Protein AF-A0AAW8NLP9-F1 (afdb_monomer_lite)

Foldseek 3Di:
DADPVLLVLLLVLLLLLLLLVCVVVVVLCVVAVVQDDDPVLNVQSVVLNVVLVVLLVVLLVLLCVVPHNVRSVSSVVSNVVSNVVCVVVVVSVVDDSVRSSVSSNCSNVSSNVSSVCSSVRD

pLDDT: mean 91.23, std 5.09, range [68.38, 96.56]

Sequence (122 aa):
MLNPIVIPIMPILGIITANINELIRGESAARLPNLQLGVKTFNMAVAAFSIVWFALLITAIDVSNANSVLAGIEVMGLFLAGIAAYTLFNGGKYFGVTSQLWVYRLALPMVLGGSFLVGQFG

Secondary structure (DSSP, 8-state):
---TTTTTHHHHHHHHHHHHHHHHTTHHHHH-TT----HHHHHHHHHHHHHHHHHHHHHHHHHHHHT-HHHHHHHHHHHHHHHHHHHHTTGGGG--HHHHHHHHHHHHHHHHHHHHHHHHH-

Structure (mmCIF, N/CA/C/O backbone):
data_AF-A0AAW8NLP9-F1
#
_entry.id   AF-A0AAW8NLP9-F1
#
loop_
_atom_site.group_PDB
_atom_site.id
_atom_site.type_symbol
_atom_site.label_atom_id
_atom_site.label_alt_id
_atom_site.label_comp_id
_atom_site.label_asym_id
_atom_site.label_entity_id
_atom_site.label_seq_id
_atom_site.pdbx_PDB_ins_code
_atom_site.Cartn_x
_atom_site.Cartn_y
_atom_site.Cartn_z
_atom_site.occupancy
_atom_site.B_iso_or_equiv
_atom_site.auth_seq_id
_atom_site.auth_comp_id
_atom_site.auth_asym_id
_atom_site.auth_atom_id
_atom_site.pdbx_PDB_model_num
ATOM 1 N N . MET A 1 1 ? 14.048 -7.790 -16.669 1.00 68.38 1 MET A N 1
ATOM 2 C CA . MET A 1 1 ? 13.598 -8.575 -15.500 1.00 68.38 1 MET A CA 1
ATOM 3 C C . MET A 1 1 ? 13.738 -7.677 -14.295 1.00 68.38 1 MET A C 1
ATOM 5 O O . MET A 1 1 ? 14.784 -7.047 -14.185 1.00 68.38 1 MET A O 1
ATOM 9 N N . LEU A 1 2 ? 12.709 -7.594 -13.453 1.00 73.69 2 LEU A N 1
ATOM 10 C CA . LEU A 1 2 ? 12.737 -6.734 -12.271 1.00 73.69 2 LEU A CA 1
ATOM 11 C C . LEU A 1 2 ? 13.859 -7.103 -11.298 1.00 73.69 2 LEU A C 1
ATOM 13 O O . LEU A 1 2 ? 14.146 -8.278 -11.054 1.00 73.69 2 LEU A O 1
ATOM 17 N N . ASN A 1 3 ? 14.443 -6.082 -10.681 1.00 81.81 3 ASN A N 1
ATOM 18 C CA . ASN A 1 3 ? 15.361 -6.254 -9.567 1.00 81.81 3 ASN A CA 1
ATOM 19 C C . ASN A 1 3 ? 14.646 -6.920 -8.370 1.00 81.81 3 ASN A C 1
ATOM 21 O O . ASN A 1 3 ? 13.552 -6.485 -7.995 1.00 81.81 3 ASN A O 1
ATOM 25 N N . PRO A 1 4 ? 15.259 -7.922 -7.706 1.00 83.12 4 PRO A N 1
ATOM 26 C CA . PRO A 1 4 ? 14.680 -8.582 -6.535 1.00 83.12 4 PRO A CA 1
ATOM 27 C C . PRO A 1 4 ? 14.237 -7.644 -5.404 1.00 83.12 4 PRO A C 1
ATOM 29 O O . PRO A 1 4 ? 13.291 -7.963 -4.688 1.00 83.12 4 PRO A O 1
ATOM 32 N N . ILE A 1 5 ? 14.876 -6.477 -5.256 1.00 80.44 5 ILE A N 1
ATOM 33 C CA . ILE A 1 5 ? 14.497 -5.457 -4.261 1.00 80.44 5 ILE A CA 1
ATOM 34 C C . ILE A 1 5 ? 13.084 -4.909 -4.496 1.00 80.44 5 ILE A C 1
ATOM 36 O O . ILE A 1 5 ? 12.401 -4.532 -3.546 1.00 80.44 5 ILE A O 1
ATOM 40 N N . VAL A 1 6 ? 12.628 -4.884 -5.746 1.00 80.56 6 VAL A N 1
ATOM 41 C CA . VAL A 1 6 ? 11.351 -4.288 -6.152 1.00 80.56 6 VAL A CA 1
ATOM 42 C C . VAL A 1 6 ? 10.176 -5.245 -5.943 1.00 80.56 6 VAL A C 1
ATOM 44 O O . VAL A 1 6 ? 9.051 -4.813 -5.676 1.00 80.56 6 VAL A O 1
ATOM 47 N N . ILE A 1 7 ? 10.454 -6.550 -5.979 1.00 87.69 7 ILE A N 1
ATOM 48 C CA . ILE A 1 7 ? 9.468 -7.627 -5.840 1.00 87.69 7 ILE A CA 1
ATOM 49 C C . ILE A 1 7 ? 8.609 -7.499 -4.569 1.00 87.69 7 ILE A C 1
ATOM 51 O O . ILE A 1 7 ? 7.393 -7.622 -4.693 1.00 87.69 7 ILE A O 1
ATOM 55 N N . PRO A 1 8 ? 9.154 -7.240 -3.361 1.00 91.19 8 PRO A N 1
ATOM 56 C CA . PRO A 1 8 ? 8.330 -7.083 -2.162 1.00 91.19 8 PRO A CA 1
ATOM 57 C C . PRO A 1 8 ? 7.643 -5.714 -2.056 1.00 91.19 8 PRO A C 1
ATOM 59 O O . PRO A 1 8 ? 6.624 -5.604 -1.376 1.00 91.19 8 PRO A O 1
ATOM 62 N N . ILE A 1 9 ? 8.162 -4.671 -2.712 1.00 93.69 9 ILE A N 1
ATOM 63 C CA . ILE A 1 9 ? 7.647 -3.302 -2.560 1.00 93.69 9 ILE A CA 1
ATOM 64 C C . ILE A 1 9 ? 6.253 -3.188 -3.178 1.00 93.69 9 ILE A C 1
ATOM 66 O O . ILE A 1 9 ? 5.324 -2.720 -2.520 1.00 93.69 9 I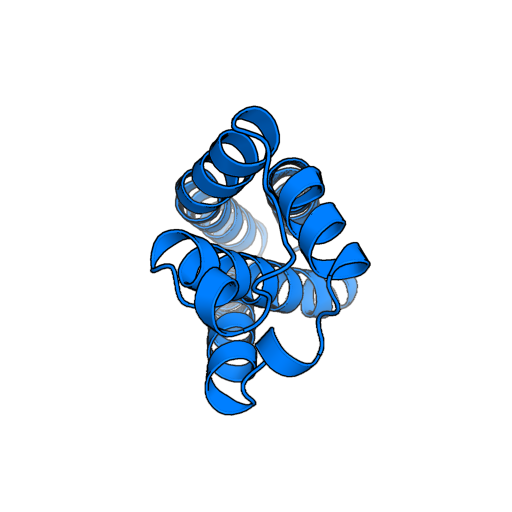LE A O 1
ATOM 70 N N . MET A 1 10 ? 6.078 -3.660 -4.415 1.00 94.31 10 MET A N 1
ATOM 71 C CA . MET A 1 10 ? 4.805 -3.513 -5.131 1.00 94.31 10 MET A CA 1
ATOM 72 C C . MET A 1 10 ? 3.624 -4.213 -4.435 1.00 94.31 10 MET A C 1
ATOM 74 O O . MET A 1 10 ? 2.585 -3.569 -4.265 1.00 94.31 10 MET A O 1
ATOM 78 N N . PRO A 1 11 ? 3.749 -5.464 -3.946 1.00 95.44 11 PRO A N 1
ATOM 79 C CA . PRO A 1 11 ? 2.687 -6.109 -3.181 1.00 95.44 11 PRO A CA 1
ATOM 80 C C . PRO A 1 11 ? 2.375 -5.390 -1.866 1.00 95.44 11 PRO A C 1
ATOM 82 O O . PRO A 1 11 ? 1.208 -5.299 -1.493 1.00 95.44 11 PRO A O 1
ATOM 85 N N . ILE A 1 12 ? 3.383 -4.842 -1.174 1.00 95.50 12 ILE A N 1
ATOM 86 C CA . ILE A 1 12 ? 3.167 -4.053 0.050 1.00 95.50 12 ILE A CA 1
ATOM 87 C C . ILE A 1 12 ? 2.351 -2.796 -0.260 1.00 95.50 12 ILE A C 1
ATOM 89 O O . ILE A 1 12 ? 1.395 -2.500 0.459 1.00 95.50 12 ILE A O 1
ATOM 93 N N . LEU A 1 13 ? 2.674 -2.084 -1.344 1.00 96.31 13 LEU A N 1
ATOM 94 C CA . LEU A 1 13 ? 1.881 -0.934 -1.781 1.00 96.31 13 LEU A CA 1
ATOM 95 C C . LEU A 1 13 ? 0.441 -1.343 -2.107 1.00 96.31 13 LEU A C 1
ATOM 97 O O . LEU A 1 13 ? -0.486 -0.678 -1.650 1.00 96.31 13 LEU A O 1
ATOM 101 N N . GLY A 1 14 ? 0.242 -2.471 -2.794 1.00 96.50 14 GLY A N 1
ATOM 102 C CA . GLY A 1 14 ? -1.090 -3.020 -3.062 1.00 96.50 14 GLY A CA 1
ATOM 103 C C . GLY A 1 14 ? -1.876 -3.344 -1.785 1.00 96.50 14 GLY A C 1
ATOM 104 O O . GLY A 1 14 ? -3.048 -2.987 -1.665 1.00 96.50 14 GLY A O 1
ATOM 105 N N . ILE A 1 15 ? -1.224 -3.950 -0.789 1.00 96.56 15 ILE A N 1
ATOM 106 C CA . ILE A 1 15 ? -1.805 -4.222 0.536 1.00 96.56 15 ILE A CA 1
ATOM 107 C C . ILE A 1 15 ? -2.236 -2.923 1.226 1.00 96.56 15 ILE A C 1
ATOM 109 O O . ILE A 1 15 ? -3.343 -2.850 1.760 1.00 96.56 15 ILE A O 1
ATOM 113 N N . ILE A 1 16 ? -1.388 -1.891 1.208 1.00 96.00 16 ILE A N 1
ATOM 114 C CA . ILE A 1 16 ? -1.701 -0.583 1.799 1.00 96.00 16 ILE A CA 1
ATOM 115 C C . ILE A 1 16 ? -2.900 0.044 1.081 1.00 96.00 16 ILE A C 1
ATOM 117 O O . ILE A 1 16 ? -3.823 0.521 1.738 1.00 96.00 16 ILE A O 1
ATOM 121 N N . THR A 1 17 ? -2.936 -0.000 -0.252 1.00 96.50 17 THR A N 1
ATOM 122 C CA . THR A 1 17 ? -4.061 0.516 -1.041 1.00 96.50 17 THR A CA 1
ATOM 123 C C . THR A 1 17 ? -5.367 -0.195 -0.703 1.00 96.50 17 THR A C 1
ATOM 125 O O . THR A 1 17 ? -6.383 0.466 -0.491 1.00 96.50 17 THR A O 1
ATOM 128 N N . ALA A 1 18 ? -5.352 -1.525 -0.602 1.00 96.19 18 ALA A N 1
ATOM 129 C CA . ALA A 1 18 ? -6.532 -2.298 -0.228 1.00 96.19 18 ALA A CA 1
ATOM 130 C C . ALA A 1 18 ? -6.991 -1.990 1.209 1.00 96.19 18 ALA A C 1
ATOM 132 O O . ALA A 1 18 ? -8.182 -1.798 1.449 1.00 96.19 18 ALA A O 1
ATOM 133 N N . ASN A 1 19 ? -6.048 -1.839 2.142 1.00 95.50 19 ASN A N 1
ATOM 134 C CA . ASN A 1 19 ? -6.323 -1.450 3.525 1.00 95.50 19 ASN A CA 1
ATOM 135 C C . ASN A 1 19 ? -6.980 -0.056 3.618 1.00 95.50 19 ASN A C 1
ATOM 137 O O . ASN A 1 19 ? -7.953 0.128 4.347 1.00 95.50 19 ASN A O 1
ATOM 141 N N . ILE A 1 20 ? -6.517 0.919 2.829 1.00 95.12 20 ILE A N 1
ATOM 142 C CA . ILE A 1 20 ? -7.139 2.251 2.774 1.00 95.12 20 ILE A CA 1
ATOM 143 C C . ILE A 1 20 ? -8.509 2.201 2.083 1.00 95.12 20 ILE A C 1
ATOM 145 O O . ILE A 1 20 ? -9.4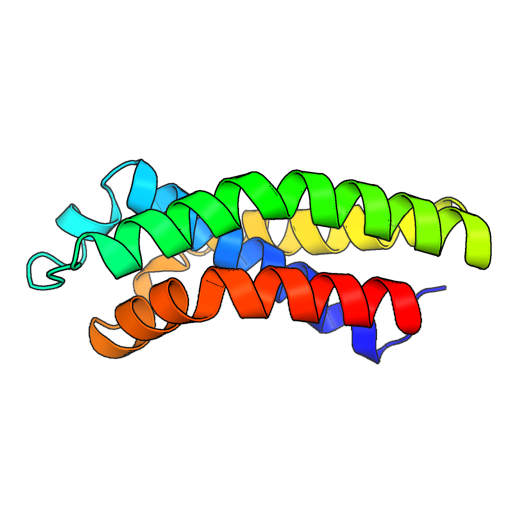16 2.940 2.459 1.00 95.12 20 ILE A O 1
ATOM 149 N N . ASN A 1 21 ? -8.707 1.318 1.106 1.00 94.88 21 ASN A N 1
ATOM 150 C CA . ASN A 1 21 ? -10.020 1.141 0.491 1.00 94.88 21 ASN A CA 1
ATOM 151 C C . ASN A 1 21 ? -11.070 0.679 1.523 1.00 94.88 21 ASN A C 1
ATOM 153 O O . ASN A 1 21 ? -12.178 1.211 1.553 1.00 94.88 21 ASN A O 1
ATOM 157 N N . GLU A 1 22 ? -10.715 -0.239 2.428 1.00 92.81 22 GLU A N 1
ATOM 158 C CA . GLU A 1 22 ? -11.589 -0.628 3.547 1.00 92.81 22 GLU A CA 1
ATOM 159 C C . GLU A 1 22 ? -11.880 0.537 4.506 1.00 92.81 22 GLU A C 1
ATOM 161 O O . GLU A 1 22 ? -12.970 0.614 5.080 1.00 92.81 22 GLU A O 1
ATOM 166 N N . LEU A 1 23 ? -10.921 1.450 4.703 1.00 92.38 23 LEU A N 1
ATOM 167 C CA . LEU A 1 23 ? -11.145 2.674 5.474 1.00 92.38 23 LEU A CA 1
ATOM 168 C C . LEU A 1 23 ? -12.207 3.555 4.815 1.00 92.38 23 LEU A C 1
ATOM 170 O O . LEU A 1 23 ? -13.151 3.975 5.480 1.00 92.38 23 LEU A O 1
ATOM 174 N N . ILE A 1 24 ? -12.050 3.827 3.519 1.00 91.38 24 ILE A N 1
ATOM 175 C CA . ILE A 1 24 ? -12.941 4.702 2.744 1.00 91.38 24 ILE A CA 1
ATOM 176 C C . ILE A 1 24 ? -14.356 4.116 2.680 1.00 91.38 24 ILE A C 1
ATOM 178 O O . ILE A 1 24 ? -15.335 4.851 2.779 1.00 91.38 24 ILE A O 1
ATOM 182 N N . ARG A 1 25 ? -14.470 2.788 2.584 1.00 90.25 25 ARG A N 1
ATOM 183 C CA . ARG A 1 25 ? -15.747 2.060 2.614 1.00 90.25 25 ARG A CA 1
ATOM 184 C C . ARG A 1 25 ? -16.384 1.978 4.007 1.00 90.25 25 ARG A C 1
ATOM 186 O O . ARG A 1 25 ? -17.501 1.488 4.127 1.00 90.25 25 ARG A O 1
ATOM 193 N N . GLY A 1 26 ? -15.693 2.421 5.059 1.00 86.62 26 GLY A N 1
ATOM 194 C CA . GLY A 1 26 ? -16.176 2.366 6.443 1.00 86.62 26 GLY A CA 1
ATOM 195 C C . GLY A 1 26 ? -16.080 0.985 7.106 1.00 86.62 26 GLY A C 1
ATOM 196 O O . GLY A 1 26 ? -16.439 0.833 8.272 1.00 86.62 26 GLY A O 1
ATOM 197 N N . GLU A 1 27 ? -15.535 -0.019 6.422 1.00 87.06 27 GLU A N 1
ATOM 198 C CA . GLU A 1 27 ? -15.408 -1.397 6.924 1.00 87.06 27 GLU A CA 1
ATOM 199 C C . GLU A 1 27 ? -14.416 -1.495 8.090 1.00 87.06 27 GLU A C 1
ATOM 201 O O . GLU A 1 27 ? -14.550 -2.332 8.985 1.00 87.06 27 GLU A O 1
ATOM 206 N N . SER A 1 28 ? -13.442 -0.584 8.128 1.00 82.56 28 SER A N 1
ATOM 207 C CA . SER A 1 28 ? -12.507 -0.469 9.249 1.00 82.56 28 SER A CA 1
ATOM 208 C C . SER A 1 28 ? -13.190 -0.086 10.563 1.00 82.56 28 SER A C 1
ATOM 210 O O . SER A 1 28 ? -12.753 -0.543 11.617 1.00 82.56 28 SER A O 1
ATOM 212 N N . ALA A 1 29 ? -14.263 0.712 10.522 1.00 82.31 29 ALA A N 1
ATOM 213 C CA . ALA A 1 29 ? -14.976 1.146 11.725 1.00 82.31 29 ALA A CA 1
ATOM 214 C C . ALA A 1 29 ? -15.791 0.004 12.352 1.00 82.31 29 ALA A C 1
ATOM 216 O O . ALA A 1 29 ? -15.856 -0.106 13.574 1.00 82.31 29 ALA A O 1
ATOM 217 N N . ALA A 1 30 ? -16.345 -0.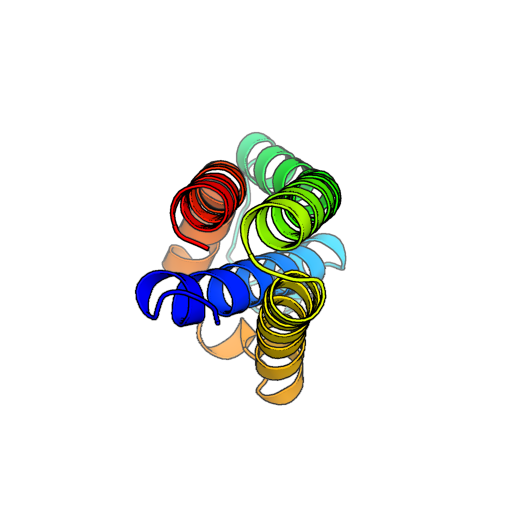888 11.524 1.00 82.69 30 ALA A N 1
ATOM 218 C CA . ALA A 1 30 ? -17.030 -2.091 11.995 1.00 82.69 30 ALA A CA 1
ATOM 219 C C . ALA A 1 30 ? -16.068 -3.070 12.692 1.00 82.69 30 ALA A C 1
ATOM 221 O O . ALA A 1 30 ? -16.437 -3.717 13.669 1.00 82.69 30 ALA A O 1
ATOM 222 N N . ARG A 1 31 ? -14.822 -3.167 12.210 1.00 83.19 31 ARG A N 1
ATOM 223 C CA . ARG A 1 31 ? -13.801 -4.072 12.766 1.00 83.19 31 ARG A CA 1
ATOM 224 C C . ARG A 1 31 ? -13.094 -3.503 13.991 1.00 83.19 31 ARG A C 1
ATOM 226 O O . ARG A 1 31 ? -12.803 -4.235 14.932 1.00 83.19 31 ARG A O 1
ATOM 233 N N . LEU A 1 32 ? -12.763 -2.215 13.957 1.00 87.06 32 LEU A N 1
ATOM 234 C CA . LEU A 1 32 ? -11.996 -1.525 14.989 1.00 87.06 32 LEU A CA 1
ATOM 235 C C . LEU A 1 32 ? -12.818 -0.341 15.524 1.00 87.06 32 LEU A C 1
ATOM 237 O O . LEU A 1 32 ? -12.480 0.808 15.246 1.00 87.06 32 LEU A O 1
ATOM 241 N N . PRO A 1 33 ? -13.872 -0.588 16.325 1.00 81.50 33 PRO A N 1
ATOM 242 C CA . PRO A 1 33 ? -14.769 0.470 16.806 1.00 81.50 33 PRO A CA 1
ATOM 243 C C . PRO A 1 33 ? -14.059 1.510 17.688 1.00 81.50 33 PRO A C 1
ATOM 245 O O . PRO A 1 33 ? -14.477 2.661 17.764 1.00 81.50 33 PRO A O 1
ATOM 248 N N . ASN A 1 34 ? -12.943 1.127 18.314 1.00 84.12 34 ASN A N 1
ATOM 249 C CA . ASN A 1 34 ? -12.125 2.014 19.143 1.00 84.12 34 ASN A CA 1
ATOM 250 C C . ASN A 1 34 ? -11.104 2.837 18.332 1.00 84.12 34 ASN A C 1
ATOM 252 O O . ASN A 1 34 ? -10.378 3.652 18.903 1.00 84.12 34 ASN A O 1
ATOM 256 N N . LEU A 1 35 ? -10.998 2.616 17.017 1.00 84.88 35 LEU A N 1
ATOM 257 C CA . LEU A 1 35 ? -10.062 3.336 16.159 1.00 84.88 35 LEU A CA 1
ATOM 258 C C . LEU A 1 35 ? -10.629 4.714 15.807 1.00 84.88 35 LEU A C 1
ATOM 260 O O . LEU A 1 35 ? -11.359 4.885 14.834 1.00 84.88 35 LEU A O 1
ATOM 264 N N . GLN A 1 36 ? -10.248 5.717 16.592 1.00 82.06 36 GLN A N 1
ATOM 265 C CA . GLN A 1 36 ? -10.580 7.108 16.304 1.00 82.06 36 GLN A CA 1
ATOM 266 C C . GLN A 1 36 ? -9.519 7.732 15.396 1.00 82.06 36 GLN A C 1
ATOM 268 O O . GLN A 1 36 ? -8.363 7.916 15.786 1.00 82.06 36 GLN A O 1
ATOM 273 N N . LEU A 1 37 ? -9.911 8.075 14.170 1.00 85.81 37 LEU A N 1
ATOM 274 C CA . LEU A 1 37 ? -9.036 8.754 13.220 1.00 85.81 37 LEU A CA 1
ATOM 275 C C . LEU A 1 37 ? -9.291 10.254 13.249 1.00 85.81 37 LEU A C 1
ATOM 277 O O . LEU A 1 37 ? -10.395 10.722 12.990 1.00 85.81 37 LEU A O 1
ATOM 281 N N . GLY A 1 38 ? -8.237 11.021 13.518 1.00 89.88 38 GLY A N 1
ATOM 282 C CA . GLY A 1 38 ? -8.274 12.463 13.309 1.00 89.88 38 GLY A CA 1
ATOM 283 C C . GLY A 1 38 ? -8.384 12.803 11.820 1.00 89.88 38 GLY A C 1
ATOM 284 O O . GLY A 1 38 ? -7.820 12.105 10.974 1.00 89.88 38 GLY A O 1
ATOM 285 N N . VAL A 1 39 ? -9.033 13.929 11.509 1.00 91.00 39 VAL A N 1
ATOM 286 C CA . VAL A 1 39 ? -9.265 14.418 10.133 1.00 91.00 39 VAL A CA 1
ATOM 287 C C . VAL A 1 39 ? -7.974 14.477 9.307 1.00 91.00 39 VAL A C 1
ATOM 289 O O . VAL A 1 39 ? -7.967 14.104 8.140 1.00 91.00 39 VAL A O 1
ATOM 292 N N . LYS A 1 40 ? -6.847 14.872 9.916 1.00 92.56 40 LYS A N 1
ATOM 293 C CA . LYS A 1 40 ? -5.540 14.914 9.236 1.00 92.56 40 LYS A CA 1
ATOM 294 C C . LYS A 1 40 ? -5.083 13.534 8.753 1.00 92.56 40 LYS A C 1
ATOM 296 O O . LYS A 1 40 ? -4.634 13.410 7.620 1.00 92.56 40 LYS A O 1
ATOM 301 N N . THR A 1 41 ? -5.210 12.510 9.599 1.00 92.81 41 THR A N 1
ATOM 302 C CA . THR A 1 41 ? -4.834 11.130 9.255 1.00 92.81 41 THR A CA 1
ATOM 303 C C . THR A 1 41 ? -5.742 10.583 8.162 1.00 92.81 41 THR A C 1
ATOM 305 O O . THR A 1 41 ? -5.258 9.975 7.214 1.00 92.81 41 THR A O 1
ATOM 308 N N . PHE A 1 42 ? -7.048 10.833 8.275 1.00 92.62 42 PHE A N 1
ATOM 309 C CA . PHE A 1 42 ? -8.018 10.414 7.269 1.00 92.62 42 PHE A CA 1
ATOM 310 C C . PHE A 1 42 ? -7.721 11.051 5.905 1.00 92.62 42 PHE A C 1
ATOM 312 O O . PHE A 1 42 ? -7.546 10.337 4.922 1.00 92.62 42 PHE A O 1
ATOM 319 N N . ASN A 1 43 ? -7.552 12.376 5.855 1.00 93.94 43 ASN A N 1
ATOM 320 C CA . ASN A 1 43 ? -7.228 13.089 4.618 1.00 93.94 43 ASN A CA 1
ATOM 321 C C . ASN A 1 43 ? -5.912 12.602 3.999 1.00 93.94 43 ASN A C 1
ATOM 323 O O . ASN A 1 43 ? -5.815 12.485 2.782 1.00 93.94 43 ASN A O 1
ATOM 327 N N . MET A 1 44 ? -4.908 12.292 4.824 1.00 93.25 44 MET A N 1
ATOM 328 C CA . MET A 1 44 ? -3.629 11.766 4.350 1.00 93.25 44 MET A CA 1
ATOM 329 C C . MET A 1 44 ? -3.767 10.370 3.730 1.00 93.25 44 MET A C 1
ATOM 331 O O . MET A 1 44 ? -3.195 10.122 2.670 1.00 93.25 44 MET A O 1
ATOM 335 N N . ALA A 1 45 ? -4.551 9.482 4.345 1.00 94.44 45 ALA A N 1
ATOM 336 C CA . ALA A 1 45 ? -4.834 8.159 3.794 1.00 94.44 45 ALA A CA 1
ATOM 337 C C . ALA A 1 45 ? -5.602 8.259 2.467 1.00 94.44 45 ALA A C 1
ATOM 339 O O . ALA A 1 45 ? -5.218 7.628 1.485 1.00 94.44 45 ALA A O 1
ATOM 340 N N . VAL A 1 46 ? -6.631 9.109 2.397 1.00 94.06 46 VAL A N 1
ATOM 341 C CA . VAL A 1 46 ? -7.398 9.338 1.161 1.00 94.06 46 VAL A CA 1
ATOM 342 C C . VAL A 1 46 ? -6.514 9.924 0.058 1.00 94.06 46 VAL A C 1
ATOM 344 O O . VAL A 1 46 ? -6.560 9.456 -1.076 1.00 94.06 46 VAL A O 1
ATOM 347 N N . ALA A 1 47 ? -5.655 10.895 0.379 1.00 95.38 47 ALA A N 1
ATOM 348 C CA . ALA A 1 47 ? -4.699 11.442 -0.582 1.00 95.38 47 ALA A CA 1
ATOM 349 C C . ALA A 1 47 ? -3.746 10.360 -1.114 1.00 95.38 47 ALA A C 1
ATOM 351 O O . ALA A 1 47 ? -3.512 10.292 -2.319 1.00 95.38 47 ALA A O 1
ATOM 352 N N . ALA A 1 48 ? -3.245 9.481 -0.240 1.00 96.31 48 ALA A N 1
ATOM 353 C CA . ALA A 1 48 ? -2.407 8.352 -0.639 1.00 96.31 48 ALA A CA 1
ATOM 354 C C . ALA A 1 48 ? -3.145 7.390 -1.582 1.00 96.31 48 ALA A C 1
ATOM 356 O O . ALA A 1 48 ? -2.577 6.973 -2.590 1.00 96.31 48 ALA A O 1
ATOM 357 N N . PHE A 1 49 ? -4.413 7.083 -1.292 1.00 95.94 49 PHE A N 1
ATOM 358 C CA . PHE A 1 49 ? -5.248 6.244 -2.151 1.00 95.94 49 PHE A CA 1
ATOM 359 C C . PHE A 1 49 ? -5.473 6.860 -3.533 1.00 95.94 49 PHE A C 1
ATOM 361 O O . PHE A 1 49 ? -5.436 6.145 -4.526 1.00 95.94 49 PHE A O 1
ATOM 368 N N . SER A 1 50 ? -5.667 8.174 -3.630 1.00 94.50 50 SER A N 1
ATOM 369 C CA . SER A 1 50 ? -5.800 8.837 -4.931 1.00 94.50 50 SER A CA 1
ATOM 370 C C . SER A 1 50 ? -4.477 8.855 -5.703 1.00 94.50 50 SER A C 1
ATOM 372 O O . SER A 1 50 ? -4.453 8.595 -6.903 1.00 94.50 50 SER A O 1
ATOM 374 N N . ILE A 1 51 ? -3.365 9.141 -5.020 1.00 95.94 51 ILE A N 1
ATOM 375 C CA . ILE A 1 51 ? -2.045 9.310 -5.645 1.00 95.94 51 ILE A CA 1
ATOM 376 C C . ILE A 1 51 ? -1.440 7.980 -6.102 1.00 95.94 51 ILE A C 1
ATOM 378 O O . ILE A 1 51 ? -0.749 7.967 -7.119 1.00 95.94 51 ILE A O 1
ATOM 382 N N . VAL A 1 52 ? -1.699 6.867 -5.405 1.00 96.25 52 VAL A N 1
ATOM 383 C CA . VAL A 1 52 ? -1.071 5.571 -5.723 1.00 96.25 52 VAL A CA 1
ATOM 384 C C . VAL A 1 52 ? -1.317 5.136 -7.165 1.00 96.25 52 VAL A C 1
ATOM 386 O O . VAL A 1 52 ? -0.413 4.595 -7.787 1.00 96.25 52 VAL A O 1
ATOM 389 N N . TRP A 1 53 ? -2.488 5.431 -7.732 1.00 94.12 53 TRP A N 1
ATOM 390 C CA . TRP A 1 53 ? -2.822 5.062 -9.109 1.00 94.12 53 TRP A CA 1
ATOM 391 C C . TRP A 1 53 ? -1.988 5.829 -10.137 1.00 94.12 53 TRP A C 1
ATOM 393 O O . TRP A 1 53 ? -1.521 5.246 -11.113 1.00 94.12 53 TRP A O 1
ATOM 403 N N . PHE A 1 54 ? -1.752 7.121 -9.896 1.00 94.56 54 PHE A N 1
ATOM 404 C CA . PHE A 1 54 ? -0.887 7.939 -10.746 1.00 94.56 54 PHE A CA 1
ATOM 405 C C . PHE A 1 54 ? 0.582 7.562 -10.575 1.00 94.56 54 PHE A C 1
ATOM 407 O O . PHE A 1 54 ? 1.294 7.419 -11.566 1.00 94.56 54 PHE A O 1
ATOM 414 N N . ALA A 1 55 ? 1.023 7.359 -9.331 1.00 94.00 55 ALA A N 1
ATOM 415 C CA . ALA A 1 55 ? 2.384 6.934 -9.033 1.00 94.00 55 ALA A CA 1
ATOM 416 C C . ALA A 1 55 ? 2.691 5.582 -9.695 1.00 94.00 55 ALA A C 1
ATOM 418 O O . ALA A 1 55 ? 3.689 5.463 -10.396 1.00 94.00 55 ALA A O 1
ATOM 419 N N . LEU A 1 56 ? 1.782 4.609 -9.575 1.00 94.00 56 LEU A N 1
ATOM 420 C CA . LEU A 1 56 ? 1.884 3.298 -10.215 1.00 94.00 56 LEU A CA 1
ATOM 421 C C . LEU A 1 56 ? 1.999 3.407 -11.738 1.00 94.00 56 LEU A C 1
ATOM 423 O O . LEU A 1 56 ? 2.832 2.727 -12.331 1.00 94.00 56 LEU A O 1
ATOM 427 N N . LEU A 1 57 ? 1.177 4.251 -12.367 1.00 93.38 57 LEU A N 1
ATOM 428 C CA . LEU A 1 57 ? 1.189 4.431 -13.817 1.0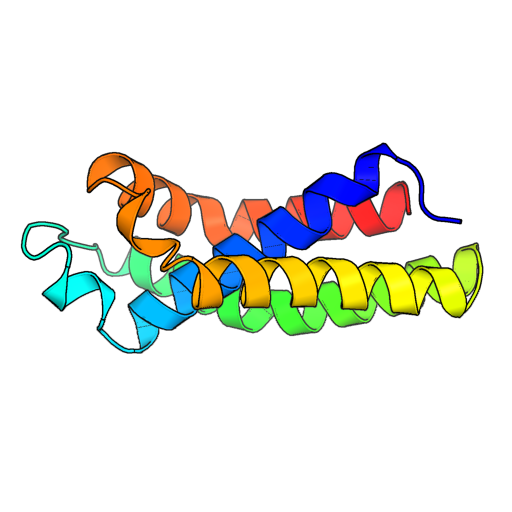0 93.38 57 LEU A CA 1
ATOM 429 C C . LEU A 1 57 ? 2.518 5.021 -14.300 1.00 93.38 57 LEU A C 1
ATOM 431 O O . LEU A 1 57 ? 3.105 4.500 -15.244 1.00 93.38 57 LEU A O 1
ATOM 435 N N . ILE A 1 58 ? 3.016 6.064 -13.631 1.00 93.44 58 ILE A N 1
ATOM 436 C CA . ILE A 1 58 ? 4.309 6.677 -13.961 1.00 93.44 58 ILE A CA 1
ATOM 437 C C . ILE A 1 58 ? 5.436 5.659 -13.776 1.00 93.44 58 ILE A C 1
ATOM 439 O O . ILE A 1 58 ? 6.224 5.450 -14.692 1.00 93.44 58 ILE A O 1
ATOM 443 N N . THR A 1 59 ? 5.473 4.980 -12.630 1.00 93.06 59 THR A N 1
ATOM 444 C CA . THR A 1 59 ? 6.490 3.974 -12.317 1.00 93.06 59 THR A CA 1
ATOM 445 C C . THR A 1 59 ? 6.487 2.818 -13.320 1.00 93.06 59 THR A C 1
ATOM 447 O O . THR A 1 59 ? 7.549 2.407 -13.777 1.00 93.06 59 THR A O 1
ATOM 450 N N . ALA A 1 60 ? 5.317 2.302 -13.709 1.00 91.31 60 ALA A N 1
ATOM 451 C CA . ALA A 1 60 ? 5.224 1.217 -14.684 1.00 91.31 60 ALA A CA 1
ATOM 452 C C . ALA A 1 60 ? 5.703 1.645 -16.081 1.00 91.31 60 ALA A C 1
ATOM 454 O O . ALA A 1 60 ? 6.372 0.865 -16.758 1.00 91.31 60 ALA A O 1
ATOM 455 N N . ILE A 1 61 ? 5.395 2.879 -16.504 1.00 92.69 61 ILE A N 1
ATOM 456 C CA . ILE A 1 61 ? 5.880 3.443 -17.773 1.00 92.69 61 ILE A CA 1
ATOM 457 C C . ILE A 1 61 ? 7.402 3.610 -17.743 1.00 92.69 61 ILE A C 1
ATOM 459 O O . ILE A 1 61 ? 8.073 3.231 -18.701 1.00 92.69 61 ILE A O 1
ATOM 463 N N . ASP A 1 62 ? 7.945 4.144 -16.651 1.00 92.25 62 ASP A N 1
ATOM 464 C CA . ASP A 1 62 ? 9.380 4.397 -16.510 1.00 92.25 62 ASP A CA 1
ATOM 465 C C . ASP A 1 62 ? 10.185 3.087 -16.558 1.00 92.25 62 ASP A C 1
ATOM 467 O O . ASP A 1 62 ? 11.059 2.911 -17.407 1.00 92.25 62 AS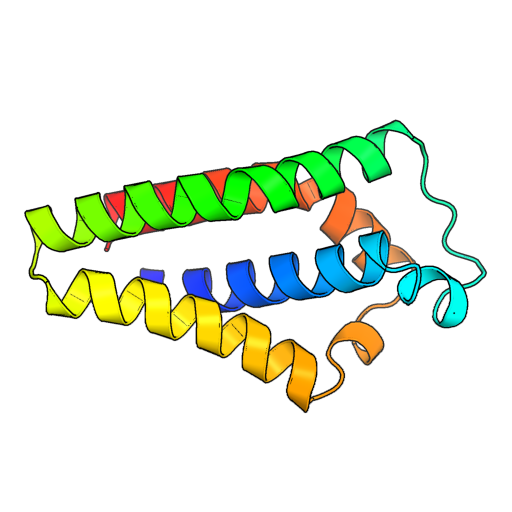P A O 1
ATOM 471 N N . VAL A 1 63 ? 9.779 2.093 -15.760 1.00 91.38 63 VAL A N 1
ATOM 472 C CA . VAL A 1 63 ? 10.375 0.744 -15.759 1.00 91.38 63 VAL A CA 1
ATOM 473 C C . VAL A 1 63 ? 10.218 0.051 -17.118 1.00 91.38 63 VAL A C 1
ATOM 475 O O . VAL A 1 63 ? 11.132 -0.637 -17.587 1.00 91.38 63 VAL A O 1
ATOM 478 N N . SER A 1 64 ? 9.072 0.237 -17.781 1.00 91.62 64 SER A N 1
ATOM 479 C CA . SER A 1 64 ? 8.831 -0.307 -19.120 1.00 91.62 64 SER A CA 1
ATOM 480 C C . SER A 1 64 ? 9.801 0.263 -20.154 1.00 91.62 64 SER A C 1
ATOM 482 O O . SER A 1 64 ? 10.294 -0.484 -20.999 1.00 91.62 64 SER A O 1
ATOM 484 N N . ASN A 1 65 ? 10.066 1.569 -20.093 1.00 90.00 65 ASN A N 1
ATOM 485 C CA . ASN A 1 65 ? 10.971 2.254 -21.012 1.00 90.00 65 ASN A CA 1
ATOM 486 C C . ASN A 1 65 ? 12.438 1.904 -20.746 1.00 90.00 65 ASN A C 1
ATOM 488 O O . ASN A 1 65 ? 13.201 1.737 -21.695 1.00 90.00 65 ASN A O 1
ATOM 492 N N . ALA A 1 66 ? 12.829 1.789 -19.475 1.00 88.75 66 ALA A N 1
ATOM 493 C CA . ALA A 1 66 ? 14.206 1.502 -19.089 1.00 88.75 66 ALA A CA 1
ATOM 494 C C . ALA A 1 66 ? 14.616 0.048 -19.376 1.00 88.75 66 ALA A C 1
ATOM 496 O O . ALA A 1 66 ? 15.748 -0.199 -19.790 1.00 88.75 66 ALA A O 1
ATOM 497 N N . ASN A 1 67 ? 13.702 -0.911 -19.179 1.00 87.62 67 ASN A N 1
ATOM 498 C CA . ASN A 1 67 ? 14.021 -2.337 -19.260 1.00 87.62 67 ASN A CA 1
ATOM 499 C C . ASN A 1 67 ? 13.273 -3.056 -20.384 1.00 87.62 67 ASN A C 1
ATOM 501 O O . ASN A 1 67 ? 13.883 -3.587 -21.309 1.00 87.62 67 ASN A O 1
ATOM 505 N N . SER A 1 68 ? 11.948 -3.172 -20.258 1.00 90.44 68 SER A N 1
ATOM 506 C CA . SER A 1 68 ? 11.075 -3.844 -21.231 1.00 90.44 68 SER A CA 1
ATOM 507 C C . SER A 1 68 ? 9.608 -3.699 -20.832 1.00 90.44 68 SER A C 1
ATOM 509 O O . SER A 1 68 ? 9.294 -3.644 -19.643 1.00 90.44 68 SER A O 1
ATOM 511 N N . VAL A 1 69 ? 8.699 -3.803 -21.805 1.00 90.56 69 VAL A N 1
ATOM 512 C CA . VAL A 1 69 ? 7.241 -3.833 -21.567 1.00 90.56 69 VAL A CA 1
ATOM 513 C C . VAL A 1 69 ? 6.836 -4.891 -20.533 1.00 90.56 69 VAL A C 1
ATOM 515 O O . VAL A 1 69 ? 5.984 -4.635 -19.684 1.00 90.56 69 VAL A O 1
ATOM 518 N N . LEU A 1 70 ? 7.482 -6.063 -20.553 1.00 91.00 70 LEU A N 1
ATOM 519 C CA . LEU A 1 70 ? 7.242 -7.135 -19.582 1.00 91.00 70 LEU A CA 1
ATOM 520 C C . LEU A 1 70 ? 7.519 -6.690 -18.140 1.00 91.00 70 LEU A C 1
ATOM 522 O O . LEU A 1 70 ? 6.726 -7.007 -17.264 1.00 91.00 70 LEU A O 1
ATOM 526 N N . ALA A 1 71 ? 8.576 -5.912 -17.893 1.00 89.88 71 ALA A N 1
ATOM 527 C CA . ALA A 1 71 ? 8.892 -5.420 -16.550 1.00 89.88 71 ALA A CA 1
ATOM 528 C C . ALA A 1 71 ? 7.809 -4.458 -16.026 1.00 89.88 71 ALA A C 1
ATOM 530 O O . ALA A 1 71 ? 7.392 -4.564 -14.875 1.00 89.88 71 ALA A O 1
ATOM 531 N N . GLY A 1 72 ? 7.278 -3.577 -16.883 1.00 90.31 72 GLY A N 1
ATOM 532 C CA . GLY A 1 72 ? 6.134 -2.728 -16.526 1.00 90.31 72 GLY A CA 1
ATOM 533 C C . GLY A 1 72 ? 4.881 -3.544 -16.178 1.00 90.31 72 GLY A C 1
ATOM 534 O O . GLY A 1 72 ? 4.198 -3.254 -15.193 1.00 90.31 72 GLY A O 1
ATOM 535 N N . ILE A 1 73 ? 4.616 -4.618 -16.931 1.00 92.56 73 ILE A N 1
ATOM 536 C CA . ILE A 1 73 ? 3.525 -5.561 -16.638 1.00 92.56 73 ILE A CA 1
ATOM 537 C C . ILE A 1 73 ? 3.759 -6.272 -15.299 1.00 92.56 73 ILE A C 1
ATOM 539 O O . ILE A 1 73 ? 2.821 -6.398 -14.513 1.00 92.56 73 ILE A O 1
ATOM 543 N N . GLU A 1 74 ? 4.985 -6.709 -15.005 1.00 91.81 74 GLU A N 1
ATOM 544 C CA . GLU A 1 74 ? 5.329 -7.352 -13.732 1.00 91.81 74 GLU A CA 1
ATOM 545 C C . GLU A 1 74 ? 5.097 -6.407 -12.538 1.00 91.81 74 GLU A C 1
ATOM 547 O O . GLU A 1 74 ? 4.506 -6.826 -11.543 1.00 91.81 74 GLU A O 1
ATOM 552 N N . VAL A 1 75 ? 5.476 -5.125 -12.642 1.00 92.81 75 VAL A N 1
ATOM 553 C CA . VAL A 1 75 ? 5.227 -4.101 -11.604 1.00 92.81 75 VAL A CA 1
ATOM 554 C C . VAL A 1 75 ? 3.733 -3.987 -11.298 1.00 92.81 75 VAL A C 1
ATOM 556 O O . VAL A 1 75 ? 3.320 -4.064 -10.136 1.00 92.81 75 VAL A O 1
ATOM 559 N N . MET A 1 76 ? 2.908 -3.851 -12.339 1.00 93.69 76 MET A N 1
ATOM 560 C CA . MET A 1 76 ? 1.453 -3.784 -12.189 1.00 93.69 76 MET A CA 1
ATOM 561 C C . MET A 1 76 ? 0.880 -5.092 -11.631 1.00 93.69 76 MET A C 1
ATOM 563 O O . MET A 1 76 ? 0.031 -5.068 -10.739 1.00 93.69 76 MET A O 1
ATOM 567 N N . GLY A 1 77 ? 1.365 -6.235 -12.116 1.00 94.75 77 GLY A N 1
ATOM 568 C CA . GLY A 1 77 ? 0.941 -7.559 -11.672 1.00 94.75 77 GLY A CA 1
ATOM 569 C C . GLY A 1 77 ? 1.221 -7.795 -10.190 1.00 94.75 77 GLY A C 1
ATOM 570 O O . GLY A 1 77 ? 0.336 -8.243 -9.465 1.00 94.75 77 GLY A O 1
ATOM 571 N N . LEU A 1 78 ? 2.411 -7.430 -9.709 1.00 95.44 78 LEU A N 1
ATOM 572 C CA . LEU A 1 78 ? 2.789 -7.541 -8.299 1.00 95.44 78 LEU A CA 1
ATOM 573 C C . LEU A 1 78 ? 1.945 -6.632 -7.398 1.00 95.44 78 LEU A C 1
ATOM 575 O O . LEU A 1 78 ? 1.527 -7.045 -6.316 1.00 95.44 78 LEU A O 1
ATOM 579 N N . PHE A 1 79 ? 1.651 -5.412 -7.849 1.00 96.25 79 PHE A N 1
ATOM 580 C CA . PHE A 1 79 ? 0.758 -4.504 -7.130 1.00 96.25 79 PHE A CA 1
ATOM 581 C C . PHE A 1 79 ? -0.651 -5.090 -6.985 1.00 96.25 79 PHE A C 1
ATOM 583 O O . PHE A 1 79 ? -1.199 -5.159 -5.880 1.00 96.25 79 PHE A O 1
ATOM 590 N N . LEU A 1 80 ? -1.218 -5.578 -8.091 1.00 96.50 80 LEU A N 1
ATOM 591 C CA . LEU A 1 80 ? -2.530 -6.224 -8.101 1.00 96.50 80 LEU A CA 1
ATOM 592 C C . LEU A 1 80 ? -2.541 -7.502 -7.259 1.00 96.50 80 LEU A C 1
ATOM 594 O O . LEU A 1 80 ? -3.513 -7.750 -6.548 1.00 96.50 80 LEU A O 1
ATOM 598 N N . ALA A 1 81 ? -1.456 -8.279 -7.273 1.00 96.44 81 ALA A N 1
ATOM 599 C CA . ALA A 1 81 ? -1.301 -9.448 -6.416 1.00 96.44 81 ALA A CA 1
ATOM 600 C C . ALA A 1 81 ? -1.344 -9.071 -4.927 1.00 96.44 81 ALA A C 1
ATOM 602 O O . ALA A 1 81 ? -1.963 -9.787 -4.143 1.00 96.44 81 ALA A O 1
ATOM 603 N N . GLY A 1 82 ? -0.769 -7.929 -4.537 1.00 96.25 82 GLY A N 1
ATOM 604 C CA . GLY A 1 82 ? -0.883 -7.390 -3.178 1.00 96.25 82 GLY A CA 1
ATOM 605 C C . GLY A 1 82 ? -2.328 -7.087 -2.773 1.00 96.25 82 GLY A C 1
ATOM 606 O O . GLY A 1 82 ? -2.777 -7.518 -1.709 1.00 96.25 82 GLY A O 1
ATOM 607 N N . ILE A 1 83 ? -3.085 -6.412 -3.646 1.00 96.38 83 ILE A N 1
ATOM 608 C CA . ILE A 1 83 ? -4.519 -6.139 -3.428 1.00 96.38 83 ILE A CA 1
ATOM 609 C C . ILE A 1 83 ? -5.310 -7.447 -3.317 1.00 96.38 83 ILE A C 1
ATOM 611 O O . ILE A 1 83 ? -6.126 -7.616 -2.405 1.00 96.38 83 ILE A O 1
ATOM 615 N N . ALA A 1 84 ? -5.070 -8.380 -4.240 1.00 96.31 84 ALA A N 1
ATOM 616 C CA . ALA A 1 84 ? -5.751 -9.665 -4.275 1.00 96.31 84 ALA A CA 1
ATOM 617 C C . ALA A 1 84 ? -5.453 -10.481 -3.013 1.00 96.31 84 ALA A C 1
ATOM 619 O O . ALA A 1 84 ? -6.381 -10.958 -2.366 1.00 96.31 84 ALA A O 1
ATOM 620 N N . ALA A 1 85 ? -4.184 -10.582 -2.609 1.00 95.81 85 ALA A N 1
ATOM 621 C CA . ALA A 1 85 ? -3.780 -11.274 -1.391 1.00 95.81 85 ALA A CA 1
ATOM 622 C C . ALA A 1 85 ? -4.437 -10.653 -0.153 1.00 95.81 85 ALA A C 1
ATOM 624 O O . ALA A 1 85 ? -5.001 -11.370 0.673 1.00 95.81 85 ALA A O 1
ATOM 625 N N . TYR A 1 86 ? -4.438 -9.323 -0.045 1.00 96.00 86 TYR A N 1
ATOM 626 C CA . TYR A 1 86 ? -5.115 -8.642 1.054 1.00 96.00 86 TYR A CA 1
ATOM 627 C C . TYR A 1 86 ? -6.606 -8.993 1.109 1.00 96.00 86 TYR A C 1
ATOM 629 O O . TYR A 1 86 ? -7.122 -9.354 2.164 1.00 96.00 86 TYR A O 1
ATOM 637 N N . THR A 1 87 ? -7.288 -8.944 -0.033 1.00 92.62 87 THR A N 1
ATOM 638 C CA . THR A 1 87 ? -8.733 -9.188 -0.114 1.00 92.62 87 THR A CA 1
ATOM 639 C C . THR A 1 87 ? -9.078 -10.653 0.175 1.00 92.62 87 THR A C 1
ATOM 641 O O . THR A 1 87 ? -9.952 -10.937 0.990 1.00 92.62 87 THR A O 1
ATOM 644 N N . LEU A 1 88 ? -8.361 -11.599 -0.440 1.00 94.19 88 LEU A N 1
ATOM 645 C CA . LEU A 1 88 ? -8.624 -13.038 -0.325 1.00 94.19 88 LEU A CA 1
ATOM 646 C C . LEU A 1 88 ? -8.351 -13.583 1.080 1.00 94.19 88 LEU A C 1
ATOM 648 O O . LEU A 1 88 ? -9.073 -14.456 1.555 1.00 94.19 88 LEU A O 1
ATOM 652 N N . PHE A 1 89 ? -7.329 -13.066 1.767 1.00 93.00 89 PHE A N 1
ATOM 653 C CA . PHE A 1 89 ? -6.963 -13.542 3.103 1.00 93.00 89 PHE A CA 1
ATOM 654 C C . PHE A 1 89 ? -7.602 -12.746 4.245 1.00 93.00 89 PHE A C 1
ATOM 656 O O . PHE A 1 89 ? -7.312 -13.035 5.416 1.00 93.00 89 PHE A O 1
ATOM 663 N N . ASN A 1 90 ? -8.491 -11.795 3.927 1.00 88.50 90 ASN A N 1
ATOM 664 C CA . ASN A 1 90 ? -9.076 -10.851 4.877 1.00 88.50 90 ASN A CA 1
ATOM 665 C C . ASN A 1 90 ? -7.971 -10.127 5.668 1.00 88.50 90 ASN A C 1
ATOM 667 O O . ASN A 1 90 ? -7.872 -10.230 6.892 1.00 88.50 90 ASN A O 1
ATOM 671 N N . GLY A 1 91 ? -7.072 -9.469 4.934 1.00 84.62 91 GLY A N 1
ATOM 672 C CA . GLY A 1 91 ? -5.828 -8.886 5.430 1.00 84.62 91 GLY A CA 1
ATOM 673 C C . GLY A 1 91 ? -6.040 -7.899 6.573 1.00 84.62 91 GLY A C 1
ATOM 674 O O . GLY A 1 91 ? -5.201 -7.792 7.467 1.00 84.62 91 GLY A O 1
ATOM 675 N N . GLY A 1 92 ? -7.209 -7.261 6.612 1.00 84.50 92 GLY A N 1
ATOM 676 C CA . GLY A 1 92 ? -7.631 -6.387 7.688 1.00 84.50 92 GLY A CA 1
ATOM 677 C C . GLY A 1 92 ? -7.596 -7.012 9.089 1.00 84.50 92 GLY A C 1
ATOM 678 O O . GLY A 1 92 ? -7.401 -6.283 10.063 1.00 84.50 92 GLY A O 1
ATOM 679 N N . LYS A 1 93 ? -7.718 -8.340 9.216 1.00 87.31 93 LYS A N 1
ATOM 680 C CA . LYS A 1 93 ? -7.651 -9.043 10.511 1.00 87.31 93 LYS A CA 1
ATOM 681 C C . LYS A 1 93 ? -6.255 -9.048 11.144 1.00 87.31 93 LYS A C 1
ATOM 683 O O . LYS A 1 93 ? -6.137 -9.270 12.343 1.00 87.31 93 LYS A O 1
ATOM 688 N N . TYR A 1 94 ? -5.204 -8.819 10.353 1.00 88.19 94 TYR A N 1
ATOM 689 C CA . TYR A 1 94 ? -3.820 -8.817 10.837 1.00 88.19 94 TYR A CA 1
ATOM 690 C C . TYR A 1 94 ? -3.373 -7.449 11.371 1.00 88.19 94 TYR A C 1
ATOM 692 O O . TYR A 1 94 ? -2.265 -7.321 11.888 1.00 88.19 94 TYR A O 1
ATOM 700 N N . PHE A 1 95 ? -4.226 -6.425 11.273 1.00 88.50 95 PHE A N 1
ATOM 701 C CA . PHE A 1 95 ? -3.940 -5.092 11.787 1.00 88.50 95 PHE A CA 1
ATOM 702 C C . PHE A 1 95 ? -4.676 -4.853 13.107 1.00 88.50 95 PHE A C 1
ATOM 704 O O . PHE A 1 95 ? -5.904 -4.887 13.172 1.00 88.50 95 PHE A O 1
ATOM 711 N N . GLY A 1 96 ? -3.915 -4.577 14.166 1.00 89.50 96 GLY A N 1
ATOM 712 C CA . GLY A 1 96 ? -4.454 -4.047 15.414 1.00 89.50 96 GLY A CA 1
ATOM 713 C C . GLY A 1 96 ? -4.706 -2.539 15.325 1.00 89.50 96 GLY A C 1
ATOM 714 O O . GLY A 1 96 ? -4.298 -1.877 14.373 1.00 89.50 96 GLY A O 1
ATOM 715 N N . VAL A 1 97 ? -5.323 -1.966 16.362 1.00 89.94 97 VAL A N 1
ATOM 716 C CA . VAL A 1 97 ? -5.648 -0.526 16.426 1.00 89.94 97 VAL A CA 1
ATOM 717 C C . VAL A 1 97 ? -4.408 0.347 16.186 1.00 89.94 97 VAL A C 1
ATOM 719 O O . VAL A 1 97 ? -4.421 1.244 15.344 1.00 89.94 97 VAL A O 1
ATOM 722 N N . THR A 1 98 ? -3.311 0.058 16.892 1.00 91.38 98 THR A N 1
ATOM 723 C CA . THR A 1 98 ? -2.074 0.844 16.800 1.00 91.38 98 THR A CA 1
ATOM 724 C C . THR A 1 98 ? -1.415 0.721 15.430 1.00 91.38 98 THR A C 1
ATOM 726 O O . THR A 1 98 ? -0.980 1.731 14.878 1.00 91.38 98 THR A O 1
ATOM 729 N N . SER A 1 99 ? -1.345 -0.486 14.858 1.00 91.69 99 SER A N 1
ATOM 730 C CA . SER A 1 99 ? -0.717 -0.672 13.547 1.00 91.69 99 SER A CA 1
ATOM 731 C C . SER A 1 99 ? -1.546 -0.031 12.438 1.00 91.69 99 SER A C 1
ATOM 733 O O . SER A 1 99 ? -0.977 0.670 11.607 1.00 91.69 99 SER A O 1
ATOM 735 N N . GLN A 1 100 ? -2.875 -0.156 12.480 1.00 92.56 100 GLN A N 1
ATOM 736 C CA . GLN A 1 100 ? -3.776 0.486 11.520 1.00 92.56 100 GLN A CA 1
ATOM 737 C C . GLN A 1 100 ? -3.613 2.016 11.518 1.00 92.56 100 GLN A C 1
ATOM 739 O O . GLN A 1 100 ? -3.522 2.640 10.462 1.00 92.56 100 GLN A O 1
ATOM 744 N N . LEU A 1 101 ? -3.488 2.632 12.701 1.00 93.12 101 LEU A N 1
ATOM 745 C CA . LEU A 1 101 ? -3.252 4.072 12.824 1.00 93.12 101 LEU A CA 1
ATOM 746 C C . LEU A 1 101 ? -1.947 4.510 12.139 1.00 93.12 101 LEU A C 1
ATOM 748 O O . LEU A 1 101 ? -1.923 5.527 11.444 1.00 93.12 101 LEU A O 1
ATOM 752 N N . TRP A 1 102 ? -0.861 3.761 12.338 1.00 93.75 102 TRP A N 1
ATOM 753 C CA . TRP A 1 102 ? 0.430 4.071 11.722 1.00 93.75 102 TRP A CA 1
ATOM 754 C C . TRP A 1 102 ? 0.437 3.824 10.218 1.00 93.75 102 TRP A C 1
ATOM 756 O O . TRP A 1 102 ? 0.984 4.648 9.489 1.00 93.75 102 TRP A O 1
ATOM 766 N N . VAL A 1 103 ? -0.226 2.766 9.746 1.00 94.31 103 VAL A N 1
ATOM 767 C CA . VAL A 1 103 ? -0.399 2.496 8.311 1.00 94.31 103 VAL A CA 1
ATOM 768 C C . VAL A 1 103 ? -1.060 3.685 7.624 1.00 94.31 103 VAL A C 1
ATOM 770 O O . VAL A 1 103 ? -0.548 4.161 6.617 1.00 94.31 103 VAL A O 1
ATOM 773 N N . TYR A 1 104 ? -2.125 4.244 8.201 1.00 94.75 104 TYR A N 1
ATOM 774 C CA . TYR A 1 104 ? -2.789 5.416 7.626 1.00 94.75 104 TYR A CA 1
ATOM 775 C C . TYR A 1 104 ? -1.943 6.689 7.683 1.00 94.75 104 TYR A C 1
ATOM 777 O O . TYR A 1 104 ? -1.933 7.463 6.729 1.00 94.75 104 TYR A O 1
ATOM 785 N N . ARG A 1 105 ? -1.205 6.908 8.777 1.00 94.75 105 ARG A N 1
ATOM 786 C CA . ARG A 1 105 ? -0.302 8.066 8.911 1.00 94.75 105 ARG A CA 1
ATOM 787 C C . ARG A 1 105 ? 0.872 8.014 7.940 1.00 94.75 105 ARG A C 1
ATOM 789 O O . ARG A 1 105 ? 1.357 9.054 7.520 1.00 94.75 105 ARG A O 1
ATOM 796 N N . LEU A 1 106 ? 1.350 6.818 7.616 1.00 95.62 106 LEU A N 1
ATOM 797 C CA . LEU A 1 106 ? 2.505 6.620 6.745 1.00 95.62 106 LEU A CA 1
ATOM 798 C C . LEU A 1 106 ? 2.106 6.274 5.308 1.00 95.62 106 LEU A C 1
ATOM 800 O O . LEU A 1 106 ? 2.978 6.173 4.455 1.00 95.62 106 LEU A O 1
ATOM 804 N N . ALA A 1 107 ? 0.814 6.126 5.010 1.00 95.00 107 ALA A N 1
ATOM 805 C CA . ALA A 1 107 ? 0.320 5.709 3.701 1.00 95.00 107 ALA A CA 1
ATOM 806 C C . ALA A 1 107 ? 0.900 6.548 2.558 1.00 95.00 107 ALA A C 1
ATOM 808 O O . ALA A 1 107 ? 1.463 6.005 1.611 1.00 95.00 107 ALA A O 1
ATOM 809 N N . LEU A 1 108 ? 0.811 7.875 2.671 1.00 94.06 108 LEU A N 1
ATOM 810 C CA . LEU A 1 108 ? 1.288 8.788 1.636 1.00 94.06 108 LEU A CA 1
ATOM 811 C C . LEU A 1 108 ? 2.809 8.693 1.410 1.00 94.06 108 LEU A C 1
ATOM 813 O O . LEU A 1 108 ? 3.209 8.454 0.269 1.00 94.06 108 LEU A O 1
ATOM 817 N N . PRO A 1 109 ? 3.673 8.832 2.440 1.00 95.50 109 PRO A N 1
ATOM 818 C CA . PRO A 1 109 ? 5.111 8.686 2.234 1.00 95.50 109 PRO A CA 1
ATOM 819 C C . PRO A 1 109 ? 5.511 7.271 1.796 1.00 95.50 109 PRO A C 1
ATOM 821 O O . PRO A 1 109 ? 6.442 7.142 1.007 1.00 95.50 109 PRO A O 1
ATOM 824 N N . MET A 1 110 ? 4.809 6.219 2.236 1.00 94.94 110 MET A N 1
ATOM 825 C CA . MET A 1 110 ? 5.063 4.850 1.771 1.00 94.94 110 MET A CA 1
ATOM 826 C C . MET A 1 110 ? 4.748 4.689 0.283 1.00 94.94 110 MET A C 1
ATOM 828 O O . MET A 1 110 ? 5.561 4.127 -0.442 1.00 94.94 110 MET A O 1
ATOM 832 N N . VAL A 1 111 ? 3.6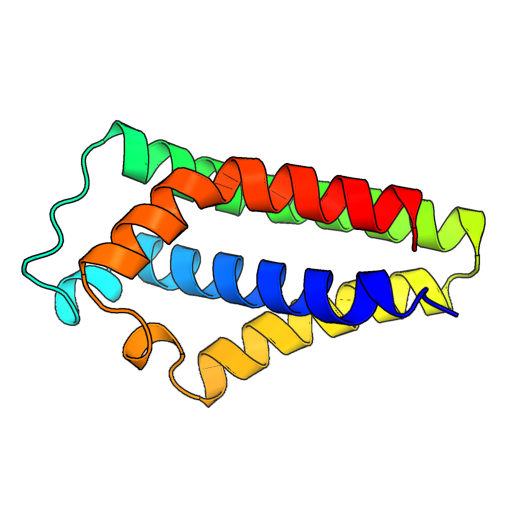11 5.212 -0.186 1.00 95.62 111 VAL A N 1
ATOM 833 C CA . VAL A 1 111 ? 3.227 5.171 -1.605 1.00 95.62 111 VAL A CA 1
ATOM 834 C C . VAL A 1 111 ? 4.245 5.906 -2.470 1.00 95.62 111 VAL A C 1
ATOM 836 O O . VAL A 1 111 ? 4.732 5.341 -3.448 1.00 95.62 111 VAL A O 1
ATOM 839 N N . LEU A 1 112 ? 4.603 7.138 -2.101 1.00 94.44 112 LEU A N 1
ATOM 840 C CA . LEU A 1 112 ? 5.554 7.942 -2.869 1.00 94.44 112 LEU A CA 1
ATOM 841 C C . LEU A 1 112 ? 6.962 7.341 -2.837 1.00 94.44 112 LEU A C 1
ATOM 843 O O . LEU A 1 112 ? 7.571 7.151 -3.886 1.00 94.44 112 LEU A O 1
ATOM 847 N N . GLY A 1 113 ? 7.462 7.006 -1.646 1.00 94.50 113 GLY A N 1
ATOM 848 C CA . GLY A 1 113 ? 8.790 6.428 -1.471 1.00 94.50 113 GLY A CA 1
ATOM 849 C C . GLY A 1 113 ? 8.917 5.064 -2.141 1.00 94.50 113 GLY A C 1
ATOM 850 O O . GLY A 1 113 ? 9.884 4.823 -2.853 1.00 94.50 113 GLY A O 1
ATOM 851 N N . GLY A 1 114 ? 7.919 4.193 -1.982 1.00 93.50 114 GLY A N 1
ATOM 852 C CA . GLY A 1 114 ? 7.898 2.883 -2.627 1.00 93.50 114 GLY A CA 1
ATOM 853 C C . GLY A 1 114 ? 7.880 2.992 -4.149 1.00 93.50 114 GLY A C 1
ATOM 854 O O . GLY A 1 114 ? 8.703 2.364 -4.807 1.00 93.50 114 GLY A O 1
ATOM 855 N N . SER A 1 115 ? 7.011 3.841 -4.707 1.00 92.44 115 SER A N 1
ATOM 856 C CA . SER A 1 115 ? 6.920 4.038 -6.163 1.00 92.44 115 SER A CA 1
ATOM 857 C C . SER A 1 115 ? 8.194 4.661 -6.743 1.00 92.44 115 SER A C 1
ATOM 859 O O . SER A 1 115 ? 8.633 4.271 -7.823 1.00 92.44 115 SER A O 1
ATOM 861 N N . PHE A 1 116 ? 8.828 5.585 -6.010 1.00 92.81 116 PHE A N 1
ATOM 862 C CA . PHE A 1 116 ? 10.125 6.153 -6.378 1.00 92.81 116 PHE A CA 1
ATOM 863 C C . PHE A 1 116 ? 11.232 5.093 -6.382 1.00 92.81 116 PHE A C 1
ATOM 865 O O . PHE A 1 116 ? 11.970 4.988 -7.356 1.00 92.81 116 PHE A O 1
ATOM 872 N N . LEU A 1 117 ? 11.329 4.274 -5.328 1.00 92.19 117 LEU A N 1
ATOM 873 C CA . LEU A 1 117 ? 12.316 3.192 -5.254 1.00 92.19 117 LEU A CA 1
ATOM 874 C C . LEU A 1 117 ? 12.124 2.183 -6.390 1.00 92.19 117 LEU A C 1
ATOM 876 O O . LEU A 1 117 ? 13.096 1.760 -7.003 1.00 92.19 117 LEU A O 1
ATOM 880 N N . VAL A 1 118 ? 10.878 1.835 -6.707 1.00 92.00 118 VAL A N 1
ATOM 881 C CA . VAL A 1 118 ? 10.563 0.962 -7.844 1.00 92.00 118 VAL A CA 1
ATOM 882 C C . VAL A 1 118 ? 10.988 1.608 -9.161 1.00 92.00 118 VAL A C 1
ATOM 884 O O . VAL A 1 118 ? 11.567 0.925 -9.988 1.00 92.00 118 VAL A O 1
ATOM 887 N N . GLY A 1 119 ? 10.764 2.910 -9.355 1.00 88.19 119 GLY A N 1
ATOM 888 C CA . GLY A 1 119 ? 11.225 3.608 -10.561 1.00 88.19 119 GLY A CA 1
ATOM 889 C C . GLY A 1 119 ? 12.752 3.647 -10.691 1.00 88.19 119 GLY A C 1
ATOM 890 O O . GLY A 1 119 ? 13.279 3.522 -11.786 1.00 88.19 119 GLY A O 1
ATOM 891 N N . GLN A 1 120 ? 13.479 3.777 -9.577 1.00 88.50 120 GLN A N 1
ATOM 892 C CA . GLN A 1 120 ? 14.947 3.830 -9.582 1.00 88.50 120 GLN A CA 1
ATOM 893 C C . GLN A 1 120 ? 15.621 2.461 -9.724 1.00 88.50 120 GLN A C 1
ATOM 895 O O . GLN A 1 120 ? 16.719 2.376 -10.269 1.00 88.50 120 GLN A O 1
ATOM 900 N N . PHE A 1 121 ? 15.011 1.407 -9.179 1.00 85.81 121 PHE A N 1
ATOM 901 C CA . PHE A 1 121 ? 15.624 0.079 -9.100 1.00 85.81 121 PHE A CA 1
ATOM 902 C C . PHE A 1 121 ? 14.933 -0.985 -9.956 1.00 85.81 121 PHE A C 1
ATOM 904 O O . PHE A 1 121 ? 15.444 -2.102 -10.005 1.00 85.81 121 PHE A O 1
ATOM 911 N N . GLY A 1 122 ? 13.776 -0.685 -10.547 1.00 77.69 122 GLY A N 1
ATOM 912 C CA . GLY A 1 122 ? 12.966 -1.607 -11.349 1.00 77.69 122 GLY A CA 1
ATOM 913 C C . GLY A 1 122 ? 13.511 -1.876 -12.736 1.00 77.69 122 GLY A C 1
ATOM 914 O O . GLY A 1 122 ? 14.379 -1.116 -13.213 1.00 77.69 122 GLY A O 1
#

Radius of gyration: 14.65 Å; chains: 1; bounding box: 33×28×41 Å

Organism: NCBI:txid173509